Protein AF-A0A921CMR7-F1 (afdb_monomer_lite)

pLDDT: mean 77.38, std 14.33, range [44.41, 94.0]

Secondary structure (DSSP, 8-state):
--SSGGGS----------PPPHHHHHHHHTTSBPPSSHHHHHHHHHHHTTT-TTEEEEEEEETTEEEEEEEETTTS-HHHHHHHHHIIIIIHHHHHTTT---TT-HHHHHHTT----S----SBHHHHH-

Structure (mmCIF, N/CA/C/O backbone):
data_AF-A0A921CMR7-F1
#
_entry.id   AF-A0A921CMR7-F1
#
loop_
_atom_site.group_PDB
_atom_site.id
_atom_site.type_symbol
_atom_site.label_atom_id
_atom_site.label_alt_id
_atom_site.label_comp_id
_atom_site.label_asym_id
_atom_site.label_entity_id
_atom_site.label_seq_id
_atom_site.pdbx_PDB_ins_code
_atom_site.Cartn_x
_atom_site.Cartn_y
_atom_site.Cartn_z
_atom_site.occupancy
_atom_site.B_iso_or_equiv
_atom_site.auth_seq_id
_atom_site.auth_comp_id
_atom_site.auth_asym_id
_atom_site.auth_atom_id
_atom_site.pdbx_PDB_model_num
ATOM 1 N N . MET A 1 1 ? -2.191 -21.363 -55.882 1.00 46.56 1 MET A N 1
ATOM 2 C CA . MET A 1 1 ? -2.462 -20.090 -55.173 1.00 46.56 1 MET A CA 1
ATOM 3 C C . MET A 1 1 ? -2.021 -20.183 -53.698 1.00 46.56 1 MET A C 1
ATOM 5 O O . MET A 1 1 ? -2.821 -19.992 -52.804 1.00 46.56 1 MET A O 1
ATOM 9 N N . VAL A 1 2 ? -0.756 -20.537 -53.412 1.00 46.41 2 VAL A N 1
ATOM 10 C CA . VAL A 1 2 ? -0.263 -20.745 -52.017 1.00 46.41 2 VAL A CA 1
ATOM 11 C C . VAL A 1 2 ? 1.162 -20.181 -51.817 1.00 46.41 2 VAL A C 1
ATOM 13 O O . VAL A 1 2 ? 1.808 -20.398 -50.801 1.00 46.41 2 VAL A O 1
ATOM 16 N N . GLY A 1 3 ? 1.686 -19.431 -52.795 1.00 45.03 3 GLY A N 1
ATOM 17 C CA . GLY A 1 3 ? 3.061 -18.908 -52.761 1.00 45.03 3 GLY A CA 1
ATOM 18 C C . GLY A 1 3 ? 3.199 -17.465 -52.263 1.00 45.03 3 GLY A C 1
ATOM 19 O O . GLY A 1 3 ? 4.306 -17.041 -51.942 1.00 45.03 3 GLY A O 1
ATOM 20 N N . PHE A 1 4 ? 2.098 -16.705 -52.209 1.00 44.41 4 PHE A N 1
ATOM 21 C CA . PHE A 1 4 ? 2.142 -15.257 -51.963 1.00 44.41 4 PHE A CA 1
ATOM 22 C C . PHE A 1 4 ? 2.034 -14.898 -50.470 1.00 44.41 4 PHE A C 1
ATOM 24 O O . PHE A 1 4 ? 2.729 -14.004 -49.998 1.00 44.41 4 PHE A O 1
ATOM 31 N N . LEU A 1 5 ? 1.266 -15.672 -49.693 1.00 46.28 5 LEU A N 1
ATOM 32 C CA . LEU A 1 5 ? 1.104 -15.468 -48.245 1.00 46.28 5 LEU A CA 1
ATOM 33 C C . LEU A 1 5 ? 2.346 -15.858 -47.420 1.00 46.28 5 LEU A C 1
ATOM 35 O O . LEU A 1 5 ? 2.546 -15.328 -46.333 1.00 46.28 5 LEU A O 1
ATOM 39 N N . ARG A 1 6 ? 3.242 -16.708 -47.946 1.00 44.88 6 ARG A N 1
ATOM 40 C CA . ARG A 1 6 ? 4.495 -17.079 -47.253 1.00 44.88 6 ARG A CA 1
ATOM 41 C C . ARG A 1 6 ? 5.562 -15.976 -47.242 1.00 44.88 6 ARG A C 1
ATOM 43 O O . ARG A 1 6 ? 6.532 -16.103 -46.504 1.00 44.88 6 ARG A O 1
ATOM 50 N N . ARG A 1 7 ? 5.414 -14.901 -48.031 1.00 46.81 7 ARG A N 1
ATOM 51 C CA . ARG A 1 7 ? 6.400 -13.799 -48.091 1.00 46.81 7 ARG A CA 1
ATOM 52 C C . ARG A 1 7 ? 6.094 -12.620 -47.167 1.00 46.81 7 ARG A C 1
ATOM 54 O O . ARG A 1 7 ? 6.961 -11.765 -47.011 1.00 46.81 7 ARG A O 1
ATOM 61 N N . LEU A 1 8 ? 4.916 -12.587 -46.541 1.00 47.00 8 LEU A N 1
ATOM 62 C CA . LEU A 1 8 ? 4.537 -11.549 -45.571 1.00 47.00 8 LEU A CA 1
ATOM 63 C C . LEU A 1 8 ? 4.948 -11.883 -44.127 1.00 47.00 8 LEU A C 1
ATOM 65 O O . LEU A 1 8 ? 4.978 -10.993 -43.291 1.00 47.00 8 LEU A O 1
ATOM 69 N N . LEU A 1 9 ? 5.382 -13.119 -43.857 1.00 48.84 9 LEU A N 1
ATOM 70 C CA . LEU A 1 9 ? 6.080 -13.517 -42.625 1.00 48.84 9 LEU A CA 1
ATOM 71 C C . LEU A 1 9 ? 7.605 -13.338 -42.750 1.00 48.84 9 LEU A C 1
ATOM 73 O O . LEU A 1 9 ? 8.396 -14.115 -42.212 1.00 48.84 9 LEU A O 1
ATOM 77 N N . LYS A 1 10 ? 8.048 -12.305 -43.480 1.00 47.59 10 LYS A N 1
ATOM 78 C CA . LYS A 1 10 ? 9.410 -11.791 -43.321 1.00 47.59 10 LYS A CA 1
ATOM 79 C C . LYS A 1 10 ? 9.487 -11.228 -41.910 1.00 47.59 10 LYS A C 1
ATOM 81 O O . LYS A 1 10 ? 8.975 -10.141 -41.674 1.00 47.59 10 LYS A O 1
ATOM 86 N N . ARG A 1 11 ? 10.061 -12.042 -41.014 1.00 48.56 11 ARG A N 1
ATOM 87 C CA . ARG A 1 11 ? 10.669 -11.687 -39.728 1.00 48.56 11 ARG A CA 1
ATOM 88 C C . ARG A 1 11 ? 10.523 -10.195 -39.452 1.00 48.56 11 ARG A C 1
ATOM 90 O O . ARG A 1 11 ? 11.309 -9.403 -39.975 1.00 48.56 11 ARG A O 1
ATOM 97 N N . GLN A 1 12 ? 9.528 -9.821 -38.646 1.00 49.91 12 GLN A N 1
ATOM 98 C CA . GLN A 1 12 ? 9.728 -8.605 -37.877 1.00 49.91 12 GLN A CA 1
ATOM 99 C C . GLN A 1 12 ? 11.055 -8.821 -37.144 1.00 49.91 12 GLN A C 1
ATOM 101 O O . GLN A 1 12 ? 11.226 -9.902 -36.568 1.00 49.91 12 GLN A O 1
ATOM 106 N N . PRO A 1 13 ? 12.031 -7.905 -37.261 1.00 44.88 13 PRO A N 1
ATOM 107 C CA . PRO A 1 13 ? 13.197 -7.993 -36.406 1.00 44.88 13 PRO A CA 1
ATOM 108 C C . PRO A 1 13 ? 12.648 -8.080 -34.988 1.00 44.88 13 PRO A C 1
ATOM 110 O O . PRO A 1 13 ? 11.734 -7.322 -34.649 1.00 44.88 13 PRO A O 1
ATOM 113 N N . GLU A 1 14 ? 13.123 -9.054 -34.213 1.00 50.31 14 GLU A N 1
ATOM 114 C CA . GLU A 1 14 ? 12.947 -9.024 -32.770 1.00 50.31 14 GLU A CA 1
ATOM 115 C C . GLU A 1 14 ? 13.373 -7.619 -32.362 1.00 50.31 14 GLU A C 1
ATOM 117 O O . GLU A 1 14 ? 14.541 -7.252 -32.472 1.00 50.31 14 GLU A O 1
ATOM 122 N N . ARG A 1 15 ? 12.392 -6.766 -32.056 1.00 44.56 15 ARG A N 1
ATOM 123 C CA . ARG A 1 15 ? 12.654 -5.494 -31.414 1.00 44.56 15 ARG A CA 1
ATOM 124 C C . ARG A 1 15 ? 13.176 -5.929 -30.060 1.00 44.56 15 ARG A C 1
ATOM 126 O O . ARG A 1 15 ? 12.386 -6.195 -29.158 1.00 44.56 15 ARG A O 1
ATOM 133 N N . THR A 1 16 ? 14.491 -6.062 -29.945 1.00 49.78 16 THR A N 1
ATOM 134 C CA . THR A 1 16 ? 15.173 -5.856 -28.682 1.00 49.78 16 THR A CA 1
ATOM 135 C C . THR A 1 16 ? 14.730 -4.460 -28.281 1.00 49.78 16 THR A C 1
ATOM 137 O O . THR A 1 16 ? 15.172 -3.459 -28.837 1.00 49.78 16 THR A O 1
ATOM 140 N N . LEU A 1 17 ? 13.678 -4.395 -27.467 1.00 59.69 17 LEU A N 1
ATOM 141 C CA . LEU A 1 17 ? 13.373 -3.188 -26.734 1.00 59.69 17 LEU A CA 1
ATOM 142 C C . LEU A 1 17 ? 14.657 -2.950 -25.948 1.00 59.69 17 LEU A C 1
ATOM 144 O O . LEU A 1 17 ? 15.013 -3.799 -25.132 1.00 59.69 17 LEU A O 1
ATOM 148 N N . ASP A 1 18 ? 15.384 -1.880 -26.269 1.00 64.19 18 ASP A N 1
ATOM 149 C CA . ASP A 1 18 ? 16.457 -1.364 -25.423 1.00 64.19 18 ASP A CA 1
ATOM 150 C C . ASP A 1 18 ? 15.793 -0.937 -24.110 1.00 64.19 18 ASP A C 1
ATOM 152 O O . ASP A 1 18 ? 15.440 0.224 -23.899 1.00 64.19 18 ASP A O 1
ATOM 156 N N . LEU A 1 19 ? 15.469 -1.929 -23.283 1.00 66.19 19 LEU A N 1
ATOM 157 C CA . LEU A 1 19 ? 14.915 -1.725 -21.968 1.00 66.19 19 LEU A CA 1
ATOM 158 C C . LEU A 1 19 ? 16.073 -1.202 -21.124 1.00 66.19 19 LEU A C 1
ATOM 160 O O . LEU A 1 19 ? 17.145 -1.813 -21.134 1.00 66.19 19 LEU A O 1
ATOM 164 N N . PRO A 1 20 ? 15.896 -0.061 -20.441 1.00 75.75 20 PRO A N 1
ATOM 165 C CA . PRO A 1 20 ? 16.911 0.426 -19.524 1.00 75.75 20 PRO A CA 1
ATOM 166 C C . PRO A 1 20 ? 17.257 -0.673 -18.517 1.00 75.75 20 PRO A C 1
ATOM 168 O O . PRO A 1 20 ? 16.375 -1.416 -18.078 1.00 75.75 20 PRO A O 1
ATOM 171 N N . GLU A 1 21 ? 18.540 -0.769 -18.164 1.00 83.62 21 GLU A N 1
ATOM 172 C CA . GLU A 1 21 ? 18.993 -1.713 -17.144 1.00 83.62 21 GLU A CA 1
ATOM 173 C C . GLU A 1 21 ? 18.186 -1.507 -15.847 1.00 83.62 21 GLU A C 1
ATOM 175 O O . GLU A 1 21 ? 17.886 -0.355 -15.495 1.00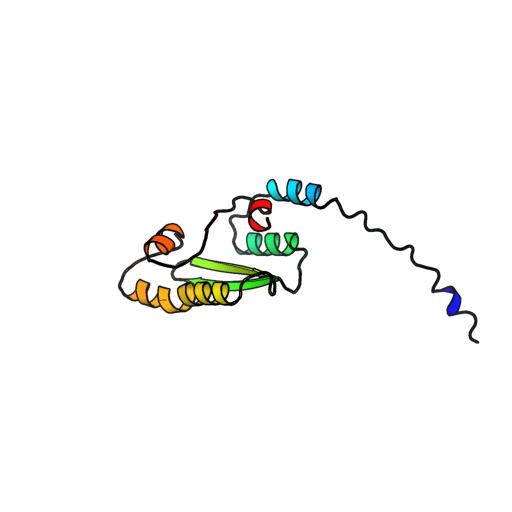 83.62 21 GLU A O 1
ATOM 180 N N . PRO A 1 22 ? 17.805 -2.585 -15.136 1.00 78.25 22 PRO A N 1
ATOM 181 C CA . PRO A 1 22 ? 16.981 -2.491 -13.931 1.00 78.25 22 PRO A CA 1
ATOM 182 C C . PRO A 1 22 ? 17.520 -1.485 -12.907 1.00 78.25 22 PRO A C 1
ATOM 184 O O . PRO A 1 22 ? 16.750 -0.714 -12.334 1.00 78.25 22 PRO A O 1
ATOM 187 N N . GLU A 1 23 ? 18.839 -1.412 -12.732 1.00 81.44 23 GLU A N 1
ATOM 188 C CA . GLU A 1 23 ? 19.499 -0.483 -11.813 1.00 81.44 23 GLU A CA 1
ATOM 189 C C . GLU A 1 23 ? 19.264 0.985 -12.199 1.00 81.44 23 GLU A C 1
ATOM 191 O O . GLU A 1 23 ? 19.050 1.837 -11.332 1.00 81.44 23 GLU A O 1
ATOM 196 N N . ALA A 1 24 ? 19.255 1.291 -13.499 1.00 81.88 24 ALA A N 1
ATOM 197 C CA . ALA A 1 24 ? 18.997 2.638 -13.997 1.00 81.88 24 ALA A CA 1
ATOM 198 C C . ALA A 1 24 ? 17.538 3.058 -13.757 1.00 81.88 24 ALA A C 1
ATOM 200 O O . ALA A 1 24 ? 17.275 4.214 -13.409 1.00 81.88 24 ALA A O 1
ATOM 201 N N . VAL A 1 25 ? 16.595 2.119 -13.889 1.00 82.94 25 VAL A N 1
ATOM 202 C CA . VAL A 1 25 ? 15.172 2.351 -13.592 1.00 82.94 25 VAL A CA 1
ATOM 203 C C . VAL A 1 25 ? 14.966 2.592 -12.100 1.00 82.94 25 VAL A C 1
ATOM 205 O O . VAL A 1 25 ? 14.338 3.583 -11.723 1.00 82.94 25 VAL A O 1
ATOM 208 N N . LEU A 1 26 ? 15.548 1.749 -11.244 1.00 81.56 26 LEU A N 1
ATOM 209 C CA . LEU A 1 26 ? 15.468 1.904 -9.789 1.00 81.56 26 LEU A CA 1
ATOM 210 C C . LEU A 1 26 ? 16.074 3.238 -9.331 1.00 81.56 26 LEU A C 1
ATOM 212 O O . LEU A 1 26 ? 15.454 3.973 -8.560 1.00 81.56 26 LEU A O 1
ATOM 216 N N . GLY A 1 27 ? 17.234 3.614 -9.879 1.00 83.44 27 GLY A N 1
ATOM 217 C CA . GLY A 1 27 ? 17.878 4.897 -9.590 1.00 83.44 27 GLY A CA 1
ATOM 218 C C . GLY A 1 27 ? 17.072 6.120 -10.047 1.00 83.44 27 GLY A C 1
ATOM 219 O O . GLY A 1 27 ? 17.188 7.195 -9.449 1.00 83.44 27 GLY A O 1
ATOM 220 N N . ALA A 1 28 ? 16.244 5.980 -11.086 1.00 84.56 28 ALA A N 1
ATOM 221 C CA . ALA A 1 28 ? 15.309 7.021 -11.502 1.00 84.56 28 ALA A CA 1
ATOM 222 C C . ALA A 1 28 ? 14.102 7.108 -10.554 1.00 84.56 28 ALA A C 1
ATOM 224 O O . ALA A 1 28 ? 13.759 8.208 -10.117 1.00 84.56 28 ALA A O 1
ATOM 225 N N . LEU A 1 29 ? 13.497 5.973 -10.186 1.00 85.94 29 LEU A N 1
ATOM 226 C CA . LEU A 1 29 ? 12.333 5.916 -9.290 1.00 85.94 29 LEU A CA 1
ATOM 227 C C . LEU A 1 29 ? 12.644 6.416 -7.874 1.00 85.94 29 LEU A C 1
ATOM 229 O O . LEU A 1 29 ? 11.800 7.080 -7.271 1.00 85.94 29 LEU A O 1
ATOM 233 N N . ALA A 1 30 ? 13.867 6.203 -7.383 1.00 87.12 30 ALA A N 1
ATOM 234 C CA . ALA A 1 30 ? 14.347 6.733 -6.102 1.00 87.12 30 ALA A CA 1
ATOM 235 C C . ALA A 1 30 ? 14.354 8.275 -6.024 1.00 87.12 30 ALA A C 1
ATOM 237 O O . ALA A 1 30 ? 14.523 8.847 -4.952 1.00 87.12 30 ALA A O 1
ATOM 238 N N . LYS A 1 31 ? 14.187 8.979 -7.152 1.00 89.38 31 LYS A N 1
ATOM 239 C CA . LYS A 1 31 ? 14.102 10.451 -7.203 1.00 89.38 31 LYS A CA 1
ATOM 240 C C . LYS A 1 31 ? 12.679 10.961 -7.413 1.00 89.38 31 LYS A C 1
ATOM 242 O O . LYS A 1 31 ? 12.462 12.170 -7.361 1.00 89.38 31 LYS A O 1
ATOM 247 N N . VAL A 1 32 ? 11.721 10.075 -7.689 1.00 89.94 32 VAL A N 1
ATOM 248 C CA . VAL A 1 32 ? 10.332 10.448 -7.967 1.00 89.94 32 VAL A CA 1
ATOM 249 C C . VAL A 1 32 ? 9.571 10.496 -6.642 1.00 89.94 32 VAL A C 1
ATOM 251 O O . VAL A 1 32 ? 9.380 9.445 -6.034 1.00 89.94 32 VAL A O 1
ATOM 254 N N . PRO A 1 33 ? 9.131 11.672 -6.164 1.00 92.50 33 PRO A N 1
ATOM 255 C CA . PRO A 1 33 ? 8.379 11.763 -4.919 1.00 92.50 33 PRO A CA 1
ATOM 256 C C . PRO A 1 33 ? 6.990 11.139 -5.070 1.00 92.50 33 PRO A C 1
ATOM 258 O O . PRO A 1 33 ? 6.364 11.247 -6.129 1.00 92.50 33 PRO A O 1
ATOM 261 N N . VAL A 1 34 ? 6.480 10.536 -3.995 1.00 90.88 34 VAL A N 1
ATOM 262 C CA . VAL A 1 34 ? 5.089 10.070 -3.956 1.00 90.88 34 VAL A CA 1
ATOM 263 C C . VAL A 1 34 ? 4.158 11.294 -3.916 1.00 90.88 34 VAL A C 1
ATOM 265 O O . VAL A 1 34 ? 4.308 12.146 -3.035 1.00 90.88 34 VAL A O 1
ATOM 268 N N . PRO A 1 35 ? 3.201 11.425 -4.855 1.00 91.44 35 PRO A N 1
ATOM 269 C CA . PRO A 1 35 ? 2.243 12.523 -4.854 1.00 91.44 35 PRO A CA 1
ATOM 270 C C . PRO A 1 35 ? 1.424 12.576 -3.553 1.00 91.44 35 PRO A C 1
ATOM 272 O O . PRO A 1 35 ? 1.037 11.529 -3.037 1.00 91.44 35 PRO A O 1
ATOM 275 N N . PRO A 1 36 ? 1.079 13.774 -3.045 1.00 88.06 36 PRO A N 1
ATOM 276 C CA . PRO A 1 36 ? 0.231 13.902 -1.857 1.00 88.06 36 PRO A CA 1
ATOM 277 C C . PRO A 1 36 ? -1.233 13.524 -2.129 1.00 88.06 36 PRO A C 1
ATOM 279 O O . PRO A 1 36 ? -1.971 13.192 -1.204 1.00 88.06 36 PRO A O 1
ATOM 282 N N . ASP A 1 37 ? -1.666 13.590 -3.390 1.00 93.00 37 ASP A N 1
ATOM 283 C CA . ASP A 1 37 ? -2.980 13.116 -3.809 1.00 93.00 37 ASP A CA 1
ATOM 284 C C . ASP A 1 37 ? -2.982 11.587 -3.936 1.00 93.00 37 ASP A C 1
ATOM 286 O O . ASP A 1 37 ? -2.178 11.007 -4.668 1.00 93.00 37 ASP A O 1
ATOM 290 N N . LEU A 1 38 ? -3.917 10.936 -3.241 1.00 90.19 38 LEU A N 1
ATOM 291 C CA . LEU A 1 38 ? -4.000 9.477 -3.167 1.00 90.19 38 LEU A CA 1
ATOM 292 C C . LEU A 1 38 ? -4.244 8.837 -4.540 1.00 90.19 38 LEU A C 1
ATOM 294 O O . LEU A 1 38 ? -3.641 7.812 -4.854 1.00 90.19 38 LEU A O 1
ATOM 298 N N . ALA A 1 39 ? -5.112 9.422 -5.368 1.00 92.00 39 ALA A N 1
ATOM 299 C CA . ALA A 1 39 ? -5.431 8.859 -6.677 1.00 92.00 39 ALA A CA 1
ATOM 300 C C . ALA A 1 39 ? -4.230 8.957 -7.630 1.00 92.00 39 ALA A C 1
ATOM 302 O O . ALA A 1 39 ? -3.911 7.989 -8.328 1.00 92.00 39 ALA A O 1
ATOM 303 N N . ALA A 1 40 ? -3.527 10.091 -7.615 1.00 93.38 40 ALA A N 1
ATOM 304 C CA . ALA A 1 40 ? -2.288 10.290 -8.354 1.00 93.38 40 ALA A CA 1
ATOM 305 C C . ALA A 1 40 ? -1.182 9.339 -7.876 1.00 93.38 40 ALA A C 1
ATOM 307 O O . ALA A 1 40 ? -0.507 8.739 -8.711 1.00 93.38 40 ALA A O 1
ATOM 308 N N . ALA A 1 41 ? -1.032 9.145 -6.562 1.00 92.75 41 ALA A N 1
ATOM 309 C CA . ALA A 1 41 ? -0.056 8.216 -5.996 1.00 92.75 41 ALA A CA 1
ATOM 310 C C . ALA A 1 41 ? -0.318 6.769 -6.430 1.00 92.75 41 ALA A C 1
ATOM 312 O O . ALA A 1 41 ? 0.587 6.097 -6.921 1.00 92.75 41 ALA A O 1
ATOM 313 N N . VAL A 1 42 ? -1.566 6.303 -6.333 1.00 93.25 42 VAL A N 1
ATOM 314 C CA . VAL A 1 42 ? -1.950 4.945 -6.755 1.00 93.25 42 VAL A CA 1
ATOM 315 C C . VAL A 1 42 ? -1.695 4.739 -8.244 1.00 93.25 42 VAL A C 1
ATOM 317 O O . VAL A 1 42 ? -1.171 3.696 -8.636 1.00 93.25 42 VAL A O 1
ATOM 320 N N . LYS A 1 43 ? -2.054 5.721 -9.078 1.00 94.00 43 LYS A N 1
ATOM 321 C CA . LYS A 1 43 ? -1.806 5.658 -10.520 1.00 94.00 43 LYS A CA 1
ATOM 322 C C . LYS A 1 43 ? -0.308 5.547 -10.814 1.00 94.00 43 LYS A C 1
ATOM 324 O O . LYS A 1 43 ? 0.088 4.662 -11.564 1.00 94.00 43 LYS A O 1
ATOM 329 N N . LEU A 1 44 ? 0.507 6.387 -10.179 1.00 93.06 44 LEU A N 1
ATOM 330 C CA . LEU A 1 44 ? 1.953 6.410 -10.385 1.00 93.06 44 LEU A CA 1
ATOM 331 C C . LEU A 1 44 ? 2.627 5.101 -9.948 1.00 93.06 44 LEU A C 1
ATOM 333 O O . LEU A 1 44 ? 3.465 4.578 -10.674 1.00 93.06 44 LEU A O 1
ATOM 337 N N . ILE A 1 45 ? 2.232 4.541 -8.800 1.00 92.31 45 ILE A N 1
ATOM 338 C CA . ILE A 1 45 ? 2.763 3.257 -8.311 1.00 92.31 45 ILE A CA 1
ATOM 339 C C . ILE A 1 45 ? 2.403 2.121 -9.279 1.00 92.31 45 ILE A C 1
ATOM 341 O O . ILE A 1 45 ? 3.253 1.298 -9.609 1.00 92.31 45 ILE A O 1
ATOM 345 N N . LYS A 1 46 ? 1.165 2.086 -9.790 1.00 92.06 46 LYS A N 1
ATOM 346 C CA . LYS A 1 46 ? 0.754 1.083 -10.788 1.00 92.06 46 LYS A CA 1
ATOM 347 C C . LYS A 1 46 ? 1.531 1.205 -12.094 1.00 92.06 46 LYS A C 1
ATOM 349 O O . LYS A 1 46 ? 1.938 0.187 -12.647 1.00 92.06 46 LYS A O 1
ATOM 354 N N . GLU A 1 47 ? 1.758 2.428 -12.565 1.00 91.62 47 GLU A N 1
ATOM 355 C CA . GLU A 1 47 ? 2.574 2.689 -13.754 1.00 91.62 47 GLU A CA 1
ATOM 356 C C . GLU A 1 47 ? 4.033 2.260 -13.541 1.00 91.62 47 GLU A C 1
ATOM 358 O O . GLU A 1 47 ? 4.607 1.626 -14.425 1.00 91.62 47 GLU A O 1
ATOM 363 N N . ALA A 1 48 ? 4.605 2.521 -12.359 1.00 89.69 48 ALA A N 1
ATOM 364 C CA . ALA A 1 48 ? 5.955 2.086 -11.995 1.00 89.69 48 ALA A CA 1
ATOM 365 C C . ALA A 1 48 ? 6.090 0.554 -11.948 1.00 89.69 48 ALA A C 1
ATOM 367 O O . ALA A 1 48 ? 7.107 0.014 -12.372 1.00 89.69 48 ALA A O 1
ATOM 368 N N . LEU A 1 49 ? 5.037 -0.150 -11.524 1.00 89.31 49 LEU A N 1
ATOM 369 C CA . LEU A 1 49 ? 4.937 -1.615 -11.572 1.00 89.31 49 LEU A CA 1
ATOM 370 C C . LEU A 1 49 ? 4.531 -2.151 -12.962 1.00 89.31 49 LEU A C 1
ATOM 372 O O . LEU A 1 49 ? 4.108 -3.300 -13.096 1.00 89.31 49 LEU A O 1
ATOM 376 N N . GLY A 1 50 ? 4.612 -1.322 -14.007 1.00 89.25 50 GLY A N 1
ATOM 377 C CA . GLY A 1 50 ? 4.349 -1.718 -15.391 1.00 89.25 50 GLY A CA 1
ATOM 378 C C . GLY A 1 50 ? 2.886 -2.049 -15.692 1.00 89.25 50 GLY A C 1
ATOM 379 O O . GLY A 1 50 ? 2.613 -2.747 -16.665 1.00 89.25 50 GLY A O 1
ATOM 380 N N . ASN A 1 51 ? 1.942 -1.577 -14.869 1.00 89.12 51 ASN A N 1
ATOM 381 C CA . ASN A 1 51 ? 0.529 -1.969 -14.907 1.00 89.12 51 ASN A CA 1
ATOM 382 C C . ASN A 1 51 ? 0.341 -3.496 -14.900 1.00 89.12 51 ASN A C 1
ATOM 384 O O . ASN A 1 51 ? -0.540 -4.025 -15.583 1.00 89.12 51 ASN A O 1
ATOM 388 N N . CYS A 1 52 ? 1.191 -4.198 -14.145 1.00 89.50 52 CYS A N 1
ATOM 389 C CA . CYS A 1 52 ? 1.132 -5.645 -14.011 1.00 89.50 52 CYS A CA 1
ATOM 390 C C . CYS A 1 52 ? -0.270 -6.089 -13.536 1.00 89.50 52 CYS A C 1
ATOM 392 O O . CYS A 1 52 ? -0.803 -5.504 -12.586 1.00 89.50 52 CYS A O 1
ATOM 394 N N . PRO A 1 53 ? -0.889 -7.099 -14.181 1.00 90.00 53 PRO A N 1
ATOM 395 C CA . PRO A 1 53 ? -2.235 -7.562 -13.833 1.00 90.00 53 PRO A CA 1
ATOM 396 C C . PRO A 1 53 ? -2.322 -8.142 -12.417 1.00 90.00 53 PRO A C 1
ATOM 398 O O . PRO A 1 53 ? -3.401 -8.139 -11.829 1.00 90.00 53 PRO A O 1
ATOM 401 N N . ASP A 1 54 ? -1.191 -8.577 -11.861 1.00 92.44 54 ASP A N 1
ATOM 402 C CA . ASP A 1 54 ? -1.101 -9.136 -10.512 1.00 92.44 54 ASP A CA 1
ATOM 403 C C . ASP A 1 54 ? -1.071 -8.041 -9.430 1.00 92.44 54 ASP A C 1
ATOM 405 O O . ASP A 1 54 ? -1.166 -8.334 -8.240 1.00 92.44 54 ASP A O 1
ATOM 409 N N . VAL A 1 55 ? -0.969 -6.759 -9.811 1.00 92.81 55 VAL A N 1
ATOM 410 C CA . VAL A 1 55 ? -1.047 -5.633 -8.872 1.00 92.81 55 VAL A CA 1
ATOM 411 C C . VAL A 1 55 ? -2.497 -5.417 -8.454 1.00 92.81 55 VAL A C 1
ATOM 413 O O . VAL A 1 55 ? -3.323 -4.860 -9.185 1.00 92.81 55 VAL A O 1
ATOM 416 N N . VAL A 1 56 ? -2.797 -5.786 -7.216 1.00 91.75 56 VAL A N 1
ATOM 417 C CA . VAL A 1 56 ? -4.102 -5.588 -6.599 1.00 91.75 56 VAL A CA 1
ATOM 418 C C . VAL A 1 56 ? -4.109 -4.273 -5.830 1.00 91.75 56 VAL A C 1
ATOM 420 O O . VAL A 1 56 ? -3.243 -4.007 -5.003 1.00 91.75 56 VAL A O 1
ATOM 423 N N . SER A 1 57 ? -5.135 -3.453 -6.061 1.00 91.62 57 SER A N 1
ATOM 424 C CA . SER A 1 57 ? -5.409 -2.251 -5.268 1.00 91.62 57 SER A CA 1
ATOM 425 C C . SER A 1 57 ? -6.777 -2.353 -4.606 1.00 91.62 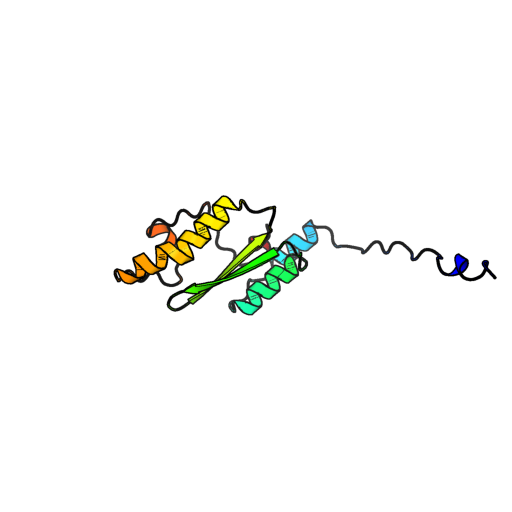57 SER A C 1
ATOM 427 O O . SER A 1 57 ? -7.777 -2.536 -5.306 1.00 91.62 57 SER A O 1
ATOM 429 N N . ARG A 1 58 ? -6.845 -2.181 -3.286 1.00 88.62 58 ARG A N 1
ATOM 430 C CA . ARG A 1 58 ? -8.102 -2.152 -2.527 1.00 88.62 58 ARG A CA 1
ATOM 431 C C . ARG A 1 58 ? -8.261 -0.822 -1.811 1.00 88.62 58 ARG A C 1
ATOM 433 O O . ARG A 1 58 ? -7.459 -0.482 -0.947 1.00 88.62 58 ARG A O 1
ATOM 440 N N . GLU A 1 59 ? -9.310 -0.090 -2.164 1.00 88.62 59 GLU A N 1
ATOM 441 C CA . GLU A 1 59 ? -9.687 1.135 -1.463 1.00 88.62 59 GLU A CA 1
ATOM 442 C C . GLU A 1 59 ? -10.400 0.795 -0.151 1.00 88.62 59 GLU A C 1
ATOM 444 O O . GLU A 1 59 ? -11.314 -0.030 -0.109 1.00 88.62 59 GLU A O 1
ATOM 449 N N . VAL A 1 60 ? -9.979 1.455 0.921 1.00 83.69 60 VAL A N 1
ATOM 450 C CA . VAL A 1 60 ? -10.516 1.305 2.268 1.00 83.69 60 VAL A CA 1
ATOM 451 C C . VAL A 1 60 ? -10.948 2.678 2.764 1.00 83.69 60 VAL A C 1
ATOM 453 O O . VAL A 1 60 ? -10.134 3.588 2.916 1.00 83.69 60 VAL A O 1
ATOM 456 N N . LYS A 1 61 ? -12.245 2.827 3.032 1.00 81.44 61 LYS A N 1
ATOM 457 C CA . LYS A 1 61 ? -12.810 4.055 3.596 1.00 81.44 61 LYS A CA 1
ATOM 458 C C . LYS A 1 61 ? -12.867 3.943 5.109 1.00 81.44 61 LYS A C 1
ATOM 460 O O . LYS A 1 61 ? -13.447 3.005 5.649 1.00 81.44 61 LYS A O 1
ATOM 465 N N . LEU A 1 62 ? -12.281 4.921 5.779 1.00 74.31 62 LEU A N 1
ATOM 466 C CA . LEU A 1 62 ? -12.241 5.036 7.230 1.00 74.31 62 LEU A CA 1
ATOM 467 C C . LEU A 1 62 ? -12.869 6.362 7.648 1.00 74.31 62 LEU A C 1
ATOM 469 O O . LEU A 1 62 ? -13.054 7.267 6.831 1.00 74.31 62 LEU A O 1
ATOM 473 N N . ASN A 1 63 ? -13.182 6.506 8.934 1.00 68.69 63 ASN A N 1
ATOM 474 C CA . ASN A 1 63 ? -13.732 7.754 9.450 1.00 68.69 63 ASN A CA 1
ATOM 475 C C . ASN A 1 63 ? -12.733 8.908 9.261 1.00 68.69 63 ASN A C 1
ATOM 477 O O . ASN A 1 63 ? -11.754 9.032 9.996 1.00 68.69 63 ASN A O 1
ATOM 481 N N . GLY A 1 64 ? -13.006 9.759 8.271 1.00 70.31 64 GLY A N 1
ATOM 482 C CA . GLY A 1 64 ? -12.219 10.953 7.961 1.00 70.31 64 GLY A CA 1
ATOM 483 C C . GLY A 1 64 ? -11.014 10.738 7.041 1.00 70.31 64 GLY A C 1
ATOM 484 O O . GLY A 1 64 ? -10.273 11.693 6.830 1.00 70.31 64 GLY A O 1
ATOM 485 N N . ALA A 1 65 ? -10.801 9.536 6.490 1.00 76.88 65 ALA A N 1
ATOM 486 C CA . ALA A 1 65 ? -9.720 9.284 5.534 1.00 76.88 65 ALA A CA 1
ATOM 487 C C . ALA A 1 65 ? -10.039 8.128 4.574 1.00 76.88 65 ALA A C 1
ATOM 489 O O . ALA A 1 65 ? -10.710 7.164 4.942 1.00 76.88 65 ALA A O 1
ATOM 490 N N . THR A 1 66 ? -9.488 8.198 3.365 1.00 84.56 66 THR A N 1
ATOM 491 C CA . THR A 1 66 ? -9.449 7.079 2.418 1.00 84.56 66 THR A CA 1
ATOM 492 C C . THR A 1 66 ? -8.024 6.549 2.356 1.00 84.56 66 THR A C 1
ATOM 494 O O . THR A 1 66 ? -7.076 7.329 2.296 1.00 84.56 66 THR A O 1
ATOM 497 N N . LEU A 1 67 ? -7.873 5.230 2.369 1.00 84.94 67 LEU A N 1
ATOM 498 C CA . LEU A 1 67 ? -6.606 4.535 2.164 1.00 84.94 67 LEU A CA 1
ATOM 499 C C . LEU A 1 67 ? -6.712 3.628 0.947 1.00 84.94 67 LEU A C 1
ATOM 501 O O . LEU A 1 67 ? -7.801 3.175 0.595 1.00 84.94 67 LEU A O 1
ATOM 505 N N . VAL A 1 68 ? -5.572 3.299 0.353 1.00 89.06 68 VAL A N 1
ATOM 506 C CA . VAL A 1 68 ? -5.485 2.241 -0.652 1.00 89.06 68 VAL A CA 1
ATOM 507 C C . VAL A 1 68 ? -4.386 1.276 -0.240 1.00 89.06 68 VAL A C 1
ATOM 509 O O . VAL A 1 68 ? -3.241 1.679 -0.064 1.00 89.06 68 VAL A O 1
ATOM 512 N N . ALA A 1 69 ? -4.745 0.005 -0.083 1.00 88.69 69 ALA A N 1
ATOM 513 C CA . ALA A 1 69 ? -3.785 -1.079 0.059 1.00 88.69 69 ALA A CA 1
ATOM 514 C C . ALA A 1 69 ? -3.391 -1.566 -1.340 1.00 88.69 69 ALA A C 1
ATOM 516 O O . ALA A 1 69 ? -4.272 -1.923 -2.128 1.00 88.69 69 ALA A O 1
ATOM 517 N N . ILE A 1 70 ? -2.094 -1.566 -1.643 1.00 91.12 70 ILE A N 1
ATOM 518 C CA . ILE A 1 70 ? -1.533 -2.080 -2.897 1.00 91.12 70 ILE A CA 1
ATOM 519 C C . ILE A 1 70 ? -0.636 -3.268 -2.556 1.00 91.12 70 ILE A C 1
ATOM 521 O O . ILE A 1 70 ? 0.180 -3.172 -1.646 1.00 91.12 70 ILE A O 1
ATOM 525 N N . TYR A 1 71 ? -0.802 -4.380 -3.264 1.00 90.88 71 TYR A N 1
ATOM 526 C CA . TYR A 1 71 ? 0.063 -5.555 -3.152 1.00 90.88 71 TYR A CA 1
ATOM 527 C C . TYR A 1 71 ? 0.115 -6.297 -4.486 1.00 90.88 71 TYR A C 1
ATOM 529 O O . TYR A 1 71 ? -0.760 -6.115 -5.332 1.00 90.88 71 TYR A O 1
ATOM 537 N N . VAL A 1 72 ? 1.133 -7.136 -4.673 1.00 91.56 72 VAL A N 1
ATOM 538 C CA . VAL A 1 72 ? 1.253 -8.008 -5.847 1.00 91.56 72 VAL A CA 1
ATOM 539 C C . VAL A 1 72 ? 0.829 -9.420 -5.453 1.00 91.56 72 VAL A C 1
ATOM 541 O O . VAL A 1 72 ? 1.393 -10.003 -4.522 1.00 91.56 72 VAL A O 1
ATOM 544 N N . ASP A 1 73 ? -0.187 -9.952 -6.130 1.00 88.75 73 ASP A N 1
ATOM 545 C CA . ASP A 1 73 ? -0.664 -11.317 -5.909 1.00 88.75 73 ASP A CA 1
ATOM 546 C C . ASP A 1 73 ? 0.432 -12.327 -6.278 1.00 88.75 73 ASP A C 1
ATOM 548 O O . ASP A 1 73 ? 1.151 -12.164 -7.262 1.00 88.75 73 ASP A O 1
ATOM 552 N N . GLY A 1 74 ? 0.618 -13.342 -5.439 1.00 88.69 74 GLY A N 1
ATOM 553 C CA . GLY A 1 74 ? 1.708 -14.313 -5.570 1.00 88.69 74 GLY A CA 1
ATOM 554 C C . GLY A 1 74 ? 3.087 -13.861 -5.060 1.00 88.69 74 GLY A C 1
ATOM 555 O O . GLY A 1 74 ? 3.944 -14.725 -4.883 1.00 88.69 74 GLY A O 1
ATOM 556 N N . LEU A 1 75 ? 3.306 -12.569 -4.770 1.00 89.31 75 LEU A N 1
ATOM 557 C CA . LEU A 1 75 ? 4.520 -12.088 -4.083 1.00 89.31 75 LEU A CA 1
ATOM 558 C C . LEU A 1 75 ? 4.271 -11.746 -2.612 1.00 89.31 75 LEU A C 1
ATOM 560 O O . LEU A 1 75 ? 5.128 -11.999 -1.769 1.00 89.31 75 LEU A O 1
ATOM 564 N N . ALA A 1 76 ? 3.108 -11.178 -2.294 1.00 88.00 76 ALA A N 1
ATOM 565 C CA . ALA A 1 76 ? 2.735 -10.889 -0.914 1.00 88.00 76 ALA A CA 1
ATOM 566 C C . ALA A 1 76 ? 2.224 -12.151 -0.195 1.00 88.00 76 ALA A C 1
ATOM 568 O O . ALA A 1 76 ? 1.473 -12.941 -0.775 1.00 88.00 76 ALA A O 1
ATOM 569 N N . ASP A 1 77 ? 2.555 -12.313 1.093 1.00 88.31 77 ASP A N 1
ATOM 570 C CA . ASP A 1 77 ? 1.917 -13.335 1.928 1.00 88.31 77 ASP A CA 1
ATOM 571 C C . ASP A 1 77 ? 0.440 -12.973 2.122 1.00 88.31 77 ASP A C 1
ATOM 573 O O . ASP A 1 77 ? 0.069 -12.035 2.837 1.00 88.31 77 ASP A O 1
ATOM 577 N N . LYS A 1 78 ? -0.426 -13.751 1.477 1.00 86.00 78 LYS A N 1
ATOM 578 C CA . LYS A 1 78 ? -1.873 -13.548 1.512 1.00 86.00 78 LYS A CA 1
ATOM 579 C C . LYS A 1 78 ? -2.434 -13.564 2.934 1.00 86.00 78 LYS A C 1
ATOM 581 O O . LYS A 1 78 ? -3.351 -12.799 3.225 1.00 86.00 78 LYS A O 1
ATOM 586 N N . SER A 1 79 ? -1.885 -14.396 3.819 1.00 86.50 79 SER A N 1
ATOM 587 C CA . SER A 1 79 ? -2.344 -14.492 5.204 1.00 86.50 79 SER A CA 1
ATOM 588 C C . SER A 1 79 ? -2.035 -13.220 5.996 1.00 86.50 79 SER A C 1
ATOM 590 O O . SER A 1 79 ? -2.824 -12.818 6.852 1.00 86.50 79 SER A O 1
ATOM 592 N N . GLU A 1 80 ? -0.922 -12.550 5.698 1.00 85.06 80 GLU A N 1
ATOM 593 C CA . GLU A 1 80 ? -0.576 -11.263 6.302 1.00 85.06 80 GLU A CA 1
ATOM 594 C C . GLU A 1 80 ? -1.433 -10.133 5.739 1.00 85.06 80 GLU A C 1
ATOM 596 O O . GLU A 1 80 ? -1.985 -9.341 6.508 1.00 85.06 80 GLU A O 1
ATOM 601 N N . VAL A 1 81 ? -1.632 -10.105 4.418 1.00 85.12 81 VAL A N 1
ATOM 602 C CA . VAL A 1 81 ? -2.527 -9.139 3.764 1.00 85.12 81 VAL A CA 1
ATOM 603 C C . VAL A 1 81 ? -3.940 -9.235 4.344 1.00 85.12 81 VAL A C 1
ATOM 605 O O . VAL A 1 81 ? -4.532 -8.212 4.691 1.00 85.12 81 VAL A O 1
ATOM 608 N N . GLU A 1 82 ? -4.477 -10.446 4.509 1.00 85.44 82 GLU A N 1
ATOM 609 C CA . GLU A 1 82 ? -5.793 -10.668 5.119 1.00 85.44 82 GLU A CA 1
ATOM 610 C C . GLU A 1 82 ? -5.841 -10.183 6.572 1.00 85.44 82 GLU A C 1
ATOM 612 O O . GLU A 1 82 ? -6.746 -9.428 6.925 1.00 85.44 82 GLU A O 1
ATOM 617 N N . LYS A 1 83 ? -4.834 -10.499 7.399 1.00 84.38 83 LYS A N 1
ATOM 618 C CA . LYS A 1 83 ? -4.760 -9.997 8.786 1.00 84.38 83 LYS A CA 1
ATOM 619 C C . LYS A 1 83 ? -4.756 -8.470 8.854 1.00 84.38 83 LYS A C 1
ATOM 621 O O . LYS A 1 83 ? -5.413 -7.901 9.736 1.00 84.38 83 LYS A O 1
ATOM 626 N N . ILE A 1 84 ? -4.027 -7.805 7.957 1.00 83.00 84 ILE A N 1
ATOM 627 C CA . ILE A 1 84 ? -3.968 -6.339 7.890 1.00 83.00 84 ILE A CA 1
ATOM 628 C C . ILE A 1 84 ? -5.337 -5.787 7.489 1.00 83.00 84 ILE A C 1
ATOM 630 O O . ILE A 1 84 ? -5.874 -4.919 8.183 1.00 83.00 84 ILE A O 1
ATOM 634 N N . LEU A 1 85 ? -5.937 -6.315 6.419 1.00 82.00 85 LEU A N 1
ATOM 635 C CA . LEU A 1 85 ? -7.252 -5.882 5.944 1.00 82.00 85 LEU A CA 1
ATOM 636 C C . LEU A 1 85 ? -8.345 -6.104 6.996 1.00 82.00 85 LEU A C 1
ATOM 638 O O . LEU A 1 85 ? -9.119 -5.185 7.251 1.00 82.00 85 LEU A O 1
ATOM 642 N N . ASP A 1 86 ? -8.375 -7.255 7.664 1.00 84.44 86 ASP A N 1
ATOM 643 C CA . ASP A 1 86 ? -9.325 -7.548 8.745 1.00 84.44 86 ASP A CA 1
ATOM 644 C C . ASP A 1 86 ? -9.163 -6.581 9.916 1.00 84.44 86 ASP A C 1
ATOM 646 O O . ASP A 1 86 ? -10.138 -6.106 10.510 1.00 84.44 86 ASP A O 1
ATOM 650 N N . SER A 1 87 ? -7.919 -6.251 10.252 1.00 79.38 87 SER A N 1
ATOM 651 C CA . SER A 1 87 ? -7.641 -5.313 11.333 1.00 79.38 87 SER A CA 1
ATOM 652 C C . SER A 1 87 ? -8.098 -3.893 10.973 1.00 79.38 87 SER A C 1
ATOM 654 O O . SER A 1 87 ? -8.672 -3.207 11.824 1.00 79.38 87 SER A O 1
ATOM 656 N N . LEU A 1 88 ? -7.943 -3.478 9.710 1.00 78.12 88 LEU A N 1
ATOM 657 C CA . LEU A 1 88 ? -8.400 -2.178 9.205 1.00 78.12 88 LEU A CA 1
ATOM 658 C C . LEU A 1 88 ? -9.925 -2.090 9.032 1.00 78.12 88 LEU A C 1
ATOM 660 O O . LEU A 1 88 ? -10.507 -1.053 9.347 1.00 78.12 88 LEU A O 1
ATOM 664 N N . LEU A 1 89 ? -10.567 -3.148 8.532 1.00 79.25 89 LEU A N 1
ATOM 665 C CA . LEU A 1 89 ? -11.973 -3.135 8.113 1.00 79.25 89 LEU A CA 1
ATOM 666 C C . LEU A 1 89 ? -12.944 -3.619 9.189 1.00 79.25 89 LEU A C 1
ATOM 668 O O . LEU A 1 89 ? -14.074 -3.141 9.240 1.00 79.25 89 LEU A O 1
ATOM 672 N N . LEU A 1 90 ? -12.532 -4.563 10.037 1.00 80.75 90 LEU A N 1
ATOM 673 C CA . LEU A 1 90 ? -13.421 -5.207 11.008 1.00 80.75 90 LEU A CA 1
ATOM 674 C C . LEU A 1 90 ? -13.110 -4.759 12.432 1.00 80.75 90 LEU A C 1
ATOM 676 O O . LEU A 1 90 ? -14.000 -4.293 13.140 1.00 80.75 90 LEU A O 1
ATOM 680 N N . LYS A 1 91 ? -11.845 -4.861 12.856 1.00 78.56 91 LYS A N 1
ATOM 681 C CA . LYS A 1 91 ? -11.462 -4.577 14.251 1.00 78.56 91 LYS A CA 1
ATOM 682 C C . LYS A 1 91 ? -11.467 -3.083 14.549 1.00 78.56 91 LYS A C 1
ATOM 684 O O . LYS A 1 91 ? -12.032 -2.650 15.551 1.00 78.56 91 LYS A O 1
ATOM 689 N N . ARG A 1 92 ? -10.880 -2.276 13.667 1.00 75.50 92 ARG A N 1
ATOM 690 C CA . ARG A 1 92 ? -10.747 -0.832 13.878 1.00 75.50 92 ARG A CA 1
ATOM 691 C C . ARG A 1 92 ? -12.085 -0.1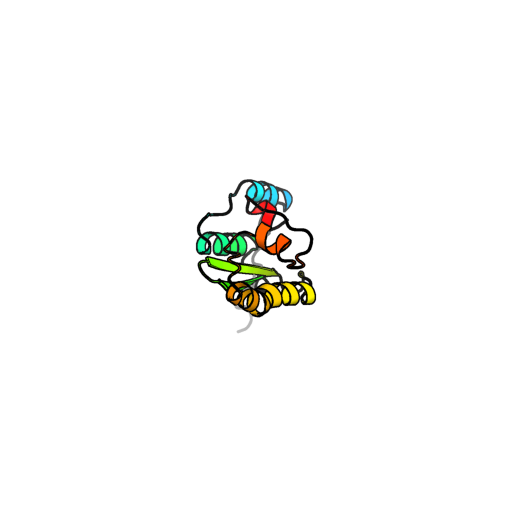01 14.051 1.00 75.50 92 ARG A C 1
ATOM 693 O 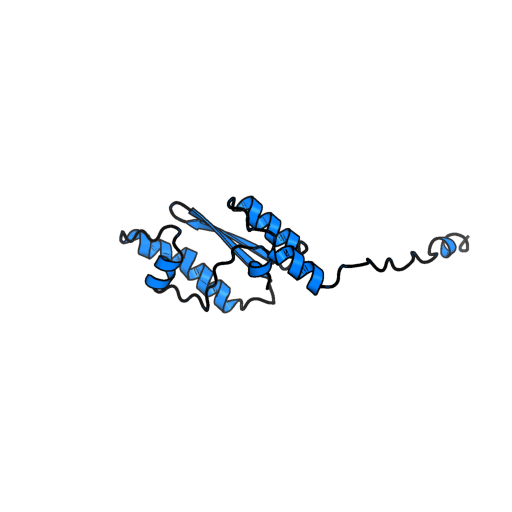O . ARG A 1 92 ? -12.186 0.661 15.012 1.00 75.50 92 ARG A O 1
ATOM 700 N N . PRO A 1 93 ? -13.120 -0.305 13.212 1.00 75.94 93 PRO A N 1
ATOM 701 C CA . PRO A 1 93 ? -14.400 0.368 13.424 1.00 75.94 93 PRO A CA 1
ATOM 702 C C . PRO A 1 93 ? -15.030 0.051 14.784 1.00 75.94 93 PRO A C 1
ATOM 704 O O . PRO A 1 93 ? -15.746 0.885 15.333 1.00 75.94 93 PRO A O 1
ATOM 707 N N . LEU A 1 94 ? -14.756 -1.128 15.352 1.00 76.38 94 LEU A N 1
ATOM 708 C CA . LEU A 1 94 ? -15.216 -1.495 16.692 1.00 76.38 94 LEU A CA 1
ATOM 709 C C . LEU A 1 94 ? -14.483 -0.701 17.782 1.00 76.38 94 LEU A C 1
ATOM 711 O O . LEU A 1 94 ? -15.131 -0.247 18.719 1.00 76.38 94 LEU A O 1
ATOM 715 N N . VAL A 1 95 ? -13.175 -0.470 17.632 1.00 75.19 95 VAL A N 1
ATOM 716 C CA . VAL A 1 95 ? -12.379 0.364 18.553 1.00 75.19 95 VAL A CA 1
ATOM 717 C C . VAL A 1 95 ? -12.763 1.841 18.443 1.00 75.19 95 VAL A C 1
ATOM 719 O O . VAL A 1 95 ? -12.925 2.525 19.447 1.00 75.19 95 VAL A O 1
ATOM 722 N N . GLU A 1 96 ? -12.988 2.358 17.235 1.00 74.31 96 GLU A N 1
ATOM 723 C CA . GLU A 1 96 ? -13.395 3.761 17.073 1.00 74.31 96 GLU A CA 1
ATOM 724 C C . GLU A 1 96 ? -14.785 4.039 17.673 1.00 74.31 96 GLU A C 1
ATOM 726 O O . GLU A 1 96 ? -15.036 5.135 18.181 1.00 74.31 96 GLU A O 1
ATOM 731 N N . ARG A 1 97 ? -15.674 3.033 17.707 1.00 75.75 97 ARG A N 1
ATOM 732 C CA . ARG A 1 97 ? -16.974 3.115 18.399 1.00 75.75 97 ARG A CA 1
ATOM 733 C C . ARG A 1 97 ? -16.847 3.262 19.914 1.00 75.75 97 ARG A C 1
ATOM 735 O O . ARG A 1 97 ? -17.770 3.790 20.526 1.00 75.75 97 ARG A O 1
ATOM 742 N N . THR A 1 98 ? -15.730 2.860 20.523 1.00 76.81 98 THR A N 1
ATOM 743 C CA . THR A 1 98 ? -15.492 3.071 21.962 1.00 76.81 98 THR A CA 1
ATOM 744 C C . THR A 1 98 ? -14.979 4.482 22.276 1.00 76.81 98 THR A C 1
ATOM 746 O O . THR A 1 98 ? -14.590 4.755 23.408 1.00 76.81 98 THR A O 1
ATOM 749 N N . GLY A 1 99 ? -14.961 5.390 21.290 1.00 70.81 99 GLY A N 1
ATOM 750 C CA . GLY A 1 99 ? -14.540 6.787 21.442 1.00 70.81 99 GLY A CA 1
ATOM 751 C C . GLY A 1 99 ? -13.058 7.042 21.146 1.00 70.81 99 GLY A C 1
ATOM 752 O O . GLY A 1 99 ? -12.619 8.193 21.168 1.00 70.81 99 GLY A O 1
ATOM 753 N N . LEU A 1 100 ? -12.286 6.000 20.823 1.00 71.94 100 LEU A N 1
ATOM 754 C CA . LEU A 1 100 ? -10.866 6.094 20.480 1.00 71.94 100 LEU A CA 1
ATOM 755 C C . LEU A 1 100 ? -10.691 6.572 19.029 1.00 71.94 100 LEU A C 1
ATOM 757 O O . LEU A 1 100 ? -10.896 5.823 18.079 1.00 71.94 100 LEU A O 1
ATOM 761 N N . LYS A 1 101 ? -10.302 7.838 18.833 1.00 69.44 101 LYS A N 1
ATOM 762 C CA . LYS A 1 101 ? -10.088 8.417 17.494 1.00 69.44 101 LYS A CA 1
ATOM 763 C C . LYS A 1 101 ? -8.670 8.145 16.984 1.00 69.44 101 LYS A C 1
ATOM 765 O O . LYS A 1 101 ? -7.744 8.919 17.240 1.00 69.44 101 LYS 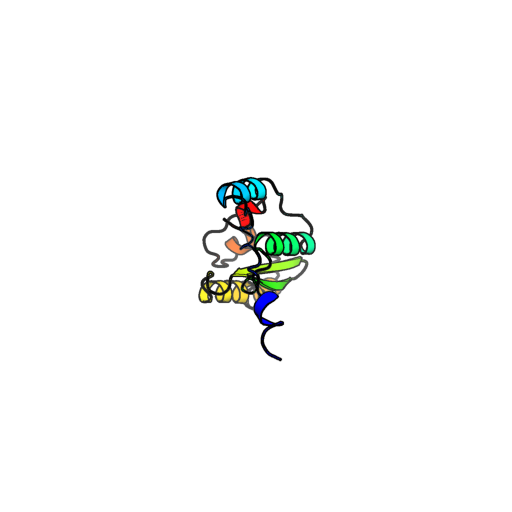A O 1
ATOM 770 N N . LEU A 1 102 ? -8.511 7.066 16.222 1.00 68.19 102 LEU A N 1
ATOM 771 C CA . LEU A 1 102 ? -7.217 6.669 15.652 1.00 68.19 102 LEU A CA 1
ATOM 772 C C . LEU A 1 102 ? -6.809 7.526 14.437 1.00 68.19 102 LEU A C 1
ATOM 774 O O . LEU A 1 102 ? -5.626 7.808 14.252 1.00 68.19 102 LEU A O 1
ATOM 778 N N . GLY A 1 103 ? -7.771 8.017 13.646 1.00 66.94 103 GLY A N 1
ATOM 779 C CA . GLY A 1 103 ? -7.501 8.882 12.487 1.00 66.94 103 GLY A CA 1
ATOM 780 C C . GLY A 1 103 ? -6.601 8.217 11.432 1.00 66.94 103 GLY A C 1
ATOM 781 O O . GLY A 1 103 ? -6.545 6.991 11.335 1.00 66.94 103 GLY A O 1
ATOM 782 N N . ALA A 1 104 ? -5.886 9.005 10.627 1.00 64.31 104 ALA A N 1
ATOM 783 C CA . ALA A 1 104 ? -4.981 8.492 9.587 1.00 64.31 104 ALA A CA 1
ATOM 784 C C . ALA A 1 104 ? -3.559 8.153 10.093 1.00 64.31 104 ALA A C 1
ATOM 786 O O . ALA A 1 104 ? -2.690 7.805 9.302 1.00 64.31 104 ALA A O 1
ATOM 787 N N . SER A 1 105 ? -3.293 8.291 11.397 1.00 70.19 105 SER A N 1
ATOM 788 C CA . SER A 1 105 ? -1.944 8.135 11.949 1.00 70.19 105 SER A CA 1
ATOM 789 C C . SER A 1 105 ? -1.560 6.662 12.079 1.00 70.19 105 SER A C 1
ATOM 791 O O . SER A 1 105 ? -2.035 5.974 12.977 1.00 70.19 105 SER A O 1
ATOM 793 N N . LEU A 1 106 ? -0.641 6.215 11.223 1.00 67.44 106 LEU A N 1
ATOM 794 C CA . LEU A 1 106 ? -0.050 4.875 11.250 1.00 67.44 106 LEU A CA 1
ATOM 795 C C . LEU A 1 106 ? 0.567 4.531 12.619 1.00 67.44 106 LEU A C 1
ATOM 797 O O . LEU A 1 106 ? 0.393 3.426 13.121 1.00 67.44 106 LEU A O 1
ATOM 801 N N . GLN A 1 107 ? 1.217 5.507 13.259 1.00 69.50 107 GLN A N 1
ATOM 802 C CA . GLN A 1 107 ? 1.812 5.354 14.588 1.00 69.50 107 GLN A CA 1
ATOM 803 C C . GLN A 1 107 ? 0.755 5.020 15.650 1.00 69.50 107 GLN A C 1
ATOM 805 O O . GLN A 1 107 ? 0.915 4.073 16.415 1.00 69.50 107 GLN A O 1
ATOM 810 N N . ARG A 1 108 ? -0.388 5.718 15.637 1.00 70.56 108 ARG A N 1
ATOM 811 C CA . ARG A 1 108 ? -1.512 5.379 16.525 1.00 70.56 108 ARG A CA 1
ATOM 812 C C . ARG A 1 108 ? -2.084 3.995 16.240 1.00 70.56 108 ARG A C 1
ATOM 814 O O . ARG A 1 108 ? -2.670 3.387 17.129 1.00 70.56 108 ARG A O 1
ATOM 821 N N . TRP A 1 109 ? -1.953 3.497 15.011 1.00 71.75 109 TRP A N 1
ATOM 822 C CA . TRP A 1 109 ? -2.402 2.147 14.671 1.00 71.75 109 TRP A CA 1
ATOM 823 C C . TRP A 1 109 ? -1.472 1.093 15.272 1.00 71.75 109 TRP A C 1
ATOM 825 O O . TRP A 1 109 ? -1.965 0.111 15.824 1.00 71.75 109 TRP A O 1
ATOM 835 N N . GLN A 1 110 ? -0.158 1.324 15.238 1.00 69.50 110 GLN A N 1
ATOM 836 C CA . GLN A 1 110 ? 0.820 0.466 15.915 1.00 69.50 110 GLN A CA 1
ATOM 837 C C . GLN A 1 110 ? 0.589 0.454 17.433 1.00 69.50 110 GLN A C 1
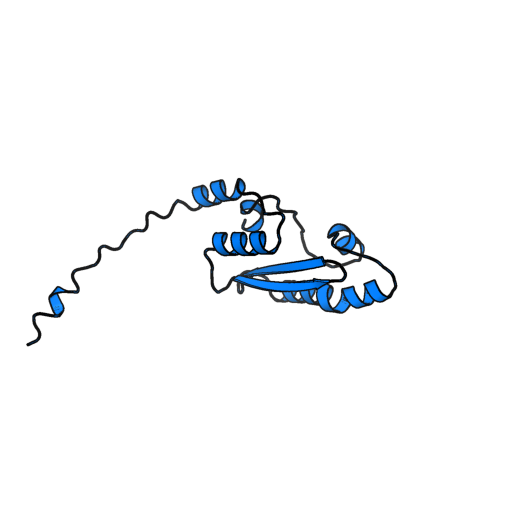ATOM 839 O O . GLN A 1 110 ? 0.503 -0.613 18.036 1.00 69.50 110 GLN A O 1
ATOM 844 N N . GLU A 1 111 ? 0.400 1.628 18.042 1.00 70.38 111 GLU A N 1
ATOM 845 C CA . GLU A 1 111 ? 0.132 1.770 19.483 1.00 70.38 111 GLU A CA 1
ATOM 846 C C . GLU A 1 111 ? -1.183 1.098 19.916 1.00 70.38 111 GLU A C 1
ATOM 848 O O . GLU A 1 111 ? -1.278 0.578 21.026 1.00 70.38 111 GLU A O 1
ATOM 853 N N . ALA A 1 112 ? -2.188 1.051 19.034 1.00 66.56 112 ALA A N 1
ATOM 854 C CA . ALA A 1 112 ? -3.454 0.353 19.270 1.00 66.56 112 ALA A CA 1
ATOM 855 C C . ALA A 1 112 ? -3.366 -1.179 19.093 1.00 66.56 112 ALA A C 1
ATOM 857 O O . ALA A 1 112 ? -4.385 -1.866 19.194 1.00 66.56 112 ALA A O 1
ATOM 858 N N . GLY A 1 113 ? -2.171 -1.719 18.829 1.00 58.47 113 GLY A N 1
ATOM 859 C CA . GLY A 1 113 ? -1.927 -3.154 18.729 1.00 58.47 113 GLY A CA 1
ATOM 860 C C . GLY A 1 113 ? -2.304 -3.766 17.380 1.00 58.47 113 GLY A C 1
ATOM 861 O O . GLY A 1 113 ? -2.589 -4.962 17.334 1.00 58.47 113 GLY A O 1
ATOM 862 N N . LEU A 1 114 ? -2.327 -2.987 16.287 1.00 65.62 114 LEU A N 1
ATOM 863 C CA . LEU A 1 114 ? -2.386 -3.566 14.940 1.00 65.62 114 LEU A CA 1
ATOM 864 C C . LEU A 1 114 ? -1.052 -4.297 14.690 1.00 65.62 114 LEU A C 1
ATOM 866 O O . LEU A 1 114 ? -0.014 -3.632 14.660 1.00 65.62 114 LEU A O 1
ATOM 870 N N . PRO A 1 115 ? -1.037 -5.632 14.513 1.00 59.94 115 PRO A N 1
ATOM 871 C CA . PRO A 1 115 ? 0.182 -6.359 14.200 1.00 59.94 115 PRO A CA 1
ATOM 872 C C . PRO A 1 115 ? 0.473 -6.159 12.715 1.00 59.94 115 PRO A C 1
ATOM 874 O O . PRO A 1 115 ? 0.096 -6.962 11.865 1.00 59.94 115 PRO A O 1
ATOM 877 N N . VAL A 1 116 ? 1.073 -5.022 12.406 1.00 64.62 116 VAL A N 1
ATOM 878 C CA . VAL A 1 116 ? 1.742 -4.797 11.131 1.00 64.62 116 VAL A CA 1
ATOM 879 C C . VAL A 1 116 ? 3.176 -5.270 11.343 1.00 64.62 116 VAL A C 1
ATOM 881 O O . VAL A 1 116 ? 3.708 -5.066 12.434 1.00 64.62 116 VAL A O 1
ATOM 884 N N . GLY A 1 117 ? 3.769 -5.947 10.362 1.00 66.56 117 GLY A N 1
ATOM 885 C CA . GLY A 1 117 ? 5.177 -6.345 10.420 1.00 66.56 117 GLY A CA 1
ATOM 886 C C . GLY A 1 117 ? 6.119 -5.136 10.485 1.00 66.56 117 GLY A C 1
ATOM 887 O O . GLY A 1 117 ? 5.785 -4.077 11.019 1.00 66.56 117 GLY A O 1
ATOM 888 N N . GLU A 1 118 ? 7.312 -5.259 9.917 1.00 73.62 118 GLU A N 1
ATOM 889 C CA . GLU A 1 118 ? 8.191 -4.096 9.782 1.00 73.62 118 GLU A CA 1
ATOM 890 C C . GLU A 1 118 ? 7.517 -3.042 8.894 1.00 73.62 118 GLU A C 1
ATOM 892 O O . GLU A 1 118 ? 7.112 -3.321 7.766 1.00 73.62 118 GLU A O 1
ATOM 897 N N . ILE A 1 119 ? 7.325 -1.836 9.438 1.00 75.56 119 ILE A N 1
ATOM 898 C CA . ILE A 1 119 ? 6.712 -0.731 8.705 1.00 75.56 119 ILE A CA 1
ATOM 899 C C . ILE A 1 119 ? 7.770 0.303 8.368 1.00 75.56 119 ILE A C 1
ATOM 901 O O . ILE A 1 119 ? 8.457 0.817 9.253 1.00 75.56 119 ILE A O 1
ATOM 905 N N . HIS A 1 120 ? 7.802 0.687 7.098 1.00 79.38 120 HIS A N 1
ATOM 906 C CA . HIS A 1 120 ? 8.616 1.782 6.602 1.00 79.38 120 HIS A CA 1
ATOM 907 C C . HIS A 1 120 ? 7.726 2.848 5.965 1.00 79.38 120 HIS A C 1
ATOM 909 O O . HIS A 1 120 ? 6.720 2.547 5.321 1.00 79.38 120 HIS A O 1
ATOM 915 N N . THR A 1 121 ? 8.094 4.112 6.160 1.00 82.25 121 THR A N 1
ATOM 916 C CA . THR A 1 121 ? 7.463 5.235 5.464 1.00 82.25 121 THR A CA 1
ATOM 917 C C . THR A 1 121 ? 8.288 5.545 4.226 1.00 82.25 121 THR A C 1
ATOM 919 O O . THR A 1 121 ? 9.450 5.927 4.346 1.00 82.25 121 THR A O 1
ATOM 922 N N . ALA A 1 122 ? 7.679 5.410 3.053 1.00 86.25 122 ALA A N 1
ATOM 923 C CA . ALA A 1 122 ? 8.303 5.724 1.778 1.00 86.25 122 ALA A CA 1
ATOM 924 C C . ALA A 1 122 ? 7.968 7.160 1.346 1.00 86.25 122 ALA A C 1
ATOM 926 O O . ALA A 1 122 ? 6.801 7.559 1.335 1.00 86.25 122 ALA A O 1
ATOM 927 N N . GLY A 1 123 ? 8.994 7.940 0.995 1.00 86.88 123 GLY A N 1
ATOM 928 C CA . GLY A 1 123 ? 8.832 9.290 0.439 1.00 86.88 123 GLY A CA 1
ATOM 929 C C . GLY A 1 123 ? 8.906 9.322 -1.088 1.00 86.88 123 GLY A C 1
ATOM 930 O O . GLY A 1 123 ? 8.400 10.255 -1.719 1.00 86.88 123 GLY A O 1
ATOM 931 N N . THR A 1 124 ? 9.519 8.301 -1.686 1.00 92.50 124 THR A N 1
ATOM 932 C CA . THR A 1 124 ? 9.734 8.191 -3.129 1.00 92.50 124 THR A CA 1
ATOM 933 C C . THR A 1 124 ? 9.095 6.925 -3.681 1.00 92.50 124 THR A C 1
ATOM 935 O O . THR A 1 124 ? 8.831 5.980 -2.944 1.00 92.50 124 THR A O 1
ATOM 938 N N . VAL A 1 125 ? 8.821 6.901 -4.985 1.00 89.38 125 VAL A N 1
ATOM 939 C CA . VAL A 1 125 ? 8.270 5.718 -5.658 1.00 89.38 125 VAL A CA 1
ATOM 940 C C . VAL A 1 125 ? 9.263 4.560 -5.609 1.00 89.38 125 VAL A C 1
ATOM 942 O O . VAL A 1 125 ? 8.831 3.424 -5.461 1.00 89.38 125 VAL A O 1
ATOM 945 N N . GLY A 1 126 ? 10.569 4.846 -5.682 1.00 86.75 126 GLY A N 1
ATOM 946 C CA . GLY A 1 126 ? 11.624 3.846 -5.506 1.00 86.75 126 GLY A CA 1
ATOM 947 C C . GLY A 1 126 ? 11.467 3.093 -4.191 1.00 86.75 126 GLY A C 1
ATOM 948 O O . GLY A 1 126 ? 11.289 1.884 -4.225 1.00 86.75 126 GLY A O 1
ATOM 949 N N . ASP A 1 127 ? 11.384 3.819 -3.072 1.00 86.44 127 ASP A N 1
ATOM 950 C CA . ASP A 1 127 ? 11.228 3.234 -1.729 1.00 86.44 127 ASP A CA 1
ATOM 951 C C . ASP A 1 127 ? 9.930 2.418 -1.549 1.00 86.44 127 ASP A C 1
ATOM 953 O O . ASP A 1 127 ? 9.807 1.665 -0.589 1.00 86.44 127 ASP A O 1
ATOM 957 N N . VAL A 1 128 ? 8.925 2.603 -2.415 1.00 85.19 128 VAL A N 1
ATOM 958 C CA . VAL A 1 128 ? 7.668 1.831 -2.377 1.00 85.19 128 VAL A CA 1
ATOM 959 C C . VAL A 1 128 ? 7.806 0.486 -3.092 1.00 85.19 128 VAL A C 1
ATOM 961 O O . VAL A 1 128 ? 7.114 -0.465 -2.733 1.00 85.19 128 VAL A O 1
ATOM 964 N N . VAL A 1 129 ? 8.626 0.417 -4.144 1.00 84.12 129 VAL A N 1
ATOM 965 C CA . VAL A 1 129 ? 8.718 -0.761 -5.026 1.00 84.12 129 VAL A CA 1
ATOM 966 C C . VAL A 1 129 ? 9.948 -1.633 -4.767 1.00 84.12 129 VAL A C 1
ATOM 968 O O . VAL A 1 129 ? 10.020 -2.725 -5.329 1.00 84.12 129 VAL A O 1
ATOM 971 N N . THR A 1 130 ? 10.900 -1.161 -3.959 1.00 70.31 130 THR A N 1
ATOM 972 C CA . THR A 1 130 ? 12.110 -1.888 -3.532 1.00 70.31 130 THR A CA 1
ATOM 973 C C . THR A 1 130 ? 11.988 -2.384 -2.106 1.00 70.31 130 THR A C 1
ATOM 975 O O . THR A 1 130 ? 12.359 -3.553 -1.872 1.00 70.31 130 THR A O 1
#

Radius of gyration: 21.75 Å; chains: 1; bounding box: 36×35×77 Å

Sequence (130 aa):
MVGFLRRLLKRQPERTLDLPEPEAVLGALAKVPVPPDLAAAVKLIKEALGNCPDVVSREVKLNGATLVAIYVDGLADKSEVEKILDSLLLKRPLVERTGLKLGASLQRWQEAGLPVGEIHTAGTVGDVVT

Foldseek 3Di:
DPPPVVVVPPDPDPPPPPDPDPVVLLVVQLPAFQDPDQVSNVVVLCVSVVVDPQWDWDWDDDDPDIDIDIDGPPPDDPVLVVLQCCCRHPVVVVVVVVVDDQDPDPVSSVVVPSPDPDDDDDGTSSVVPD